Protein AF-A0A9X3DB94-F1 (afdb_monomer_lite)

Foldseek 3Di:
DEKEKEKEQLEDDDPVVVVVVVVLVVVLCVVLVYDYQYEYEPPYPPVVSQVVDPRYDYDPCCCCVPPVVDNPARIKMKIADPVGDIDIDTYDPCSVVSVVVSPPD

Organism: NCBI:txid454586

Secondary structure (DSSP, 8-state):
--EEEEEEES----HHHHHHHHHHHHHHHHHHTEEEEEEE-TT-TTHHHHHT-TTEEE--SHIIIII----SSSEEEEEE-TTS-EEEEESS--HHHHHHHHH--

Sequence (105 aa):
MDILLSNKIISCSIKLTIDNCNRISSRISKENNTNDFFVYSKNVSNKDIIEDKKTFILDSGFFAKNIFTLQENCRAFFILKPNGEYLKNYGSDYYSEVEKFLKEK

Radius of gyration: 13.08 Å; chains: 1; bounding box: 34×25×31 Å

pLDDT: mean 74.09, std 13.88, range [30.23, 89.69]

Structure (mmCIF, N/CA/C/O backbone):
data_AF-A0A9X3DB94-F1
#
_entry.id   AF-A0A9X3DB94-F1
#
loop_
_atom_site.group_PDB
_atom_site.id
_atom_site.type_symbol
_atom_site.label_atom_id
_atom_site.label_alt_id
_atom_site.label_comp_id
_atom_site.label_asym_id
_atom_site.label_entity_id
_atom_site.label_seq_id
_atom_site.pdbx_PDB_ins_code
_atom_site.Cartn_x
_atom_site.Cartn_y
_atom_site.Cartn_z
_atom_site.occupancy
_atom_site.B_iso_or_equiv
_atom_site.auth_seq_id
_atom_site.auth_comp_id
_atom_site.auth_asym_id
_atom_site.auth_atom_id
_atom_site.pdbx_PDB_model_num
ATOM 1 N N . MET A 1 1 ? -4.942 -4.014 17.413 1.00 34.75 1 MET A N 1
ATOM 2 C CA . MET A 1 1 ? -6.025 -3.944 16.415 1.00 34.75 1 MET A CA 1
ATOM 3 C C . MET A 1 1 ? -5.310 -3.929 15.091 1.00 34.75 1 MET A C 1
ATOM 5 O O . MET A 1 1 ? -4.827 -2.881 14.709 1.00 34.75 1 MET A O 1
ATOM 9 N N . ASP A 1 2 ? -5.108 -5.095 14.485 1.00 30.23 2 ASP A N 1
ATOM 10 C CA . ASP A 1 2 ? -4.160 -5.238 13.378 1.00 30.23 2 ASP A CA 1
ATOM 11 C C . ASP A 1 2 ? -4.748 -4.657 12.090 1.00 30.23 2 ASP A C 1
ATOM 13 O O . ASP A 1 2 ? -5.480 -5.319 11.359 1.00 30.23 2 ASP A O 1
ATOM 17 N N . ILE A 1 3 ? -4.471 -3.381 11.840 1.00 39.91 3 ILE A N 1
ATOM 18 C CA . ILE A 1 3 ? -4.770 -2.722 10.568 1.00 39.91 3 ILE A CA 1
ATOM 19 C C . ILE A 1 3 ? -3.574 -2.949 9.642 1.00 39.91 3 ILE A C 1
ATOM 21 O O . ILE A 1 3 ? -2.428 -2.719 10.033 1.00 39.91 3 ILE A O 1
ATOM 25 N N . LEU A 1 4 ? -3.832 -3.397 8.415 1.00 42.09 4 LEU A N 1
ATOM 26 C CA . LEU A 1 4 ? -2.800 -3.548 7.393 1.00 42.09 4 LEU A CA 1
ATOM 27 C C . LEU A 1 4 ? -2.740 -2.264 6.567 1.00 42.09 4 LEU A C 1
ATOM 29 O O . LEU A 1 4 ? -3.710 -1.921 5.889 1.0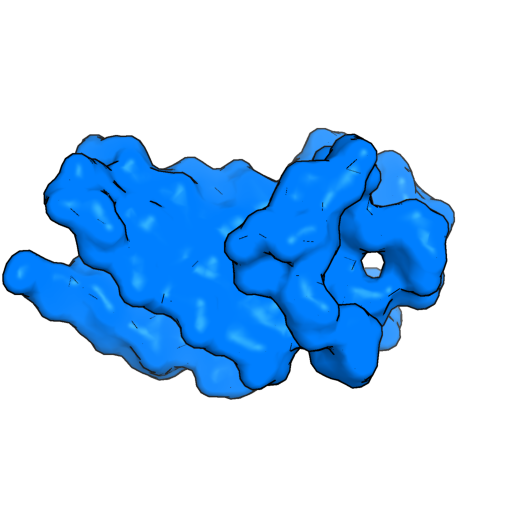0 42.09 4 LEU A O 1
ATOM 33 N N . LEU A 1 5 ? -1.606 -1.573 6.607 1.00 42.72 5 LEU A N 1
ATOM 34 C CA . LEU A 1 5 ? -1.357 -0.375 5.821 1.00 42.72 5 LEU A CA 1
ATOM 35 C C . LEU A 1 5 ? -0.369 -0.717 4.709 1.00 42.72 5 LEU A C 1
ATOM 37 O O . LEU A 1 5 ? 0.842 -0.700 4.904 1.00 42.72 5 LEU A O 1
ATOM 41 N N . SER A 1 6 ? -0.875 -1.064 3.530 1.00 44.44 6 SER A N 1
ATOM 42 C CA . SER A 1 6 ? -0.016 -1.335 2.386 1.00 44.44 6 SER A CA 1
ATOM 43 C C . SER A 1 6 ? 0.238 -0.066 1.583 1.00 44.44 6 SER A C 1
ATOM 45 O O . SER A 1 6 ? -0.670 0.482 0.961 1.00 44.44 6 SER A O 1
ATOM 47 N N . ASN A 1 7 ? 1.488 0.388 1.559 1.00 45.12 7 ASN A N 1
ATOM 48 C CA . ASN A 1 7 ? 1.924 1.456 0.666 1.00 45.12 7 ASN A CA 1
ATOM 49 C C . ASN A 1 7 ? 2.595 0.830 -0.547 1.00 45.12 7 ASN A C 1
ATOM 51 O O . ASN A 1 7 ? 3.651 0.207 -0.418 1.00 45.12 7 ASN A O 1
ATOM 55 N N . LYS A 1 8 ? 2.021 1.036 -1.732 1.00 47.94 8 LYS A N 1
ATOM 56 C CA . LYS A 1 8 ? 2.675 0.662 -2.980 1.00 47.94 8 LYS A CA 1
ATOM 57 C C . LYS A 1 8 ? 3.305 1.888 -3.622 1.00 47.94 8 LYS A C 1
ATOM 59 O O . LYS A 1 8 ? 2.621 2.808 -4.076 1.00 47.94 8 LYS A O 1
ATOM 64 N N . ILE A 1 9 ? 4.633 1.889 -3.685 1.00 50.12 9 ILE A N 1
ATOM 65 C CA . ILE A 1 9 ? 5.375 2.867 -4.481 1.00 50.12 9 ILE A CA 1
ATOM 66 C C . ILE A 1 9 ? 5.457 2.309 -5.898 1.00 50.12 9 ILE A C 1
ATOM 68 O O . ILE A 1 9 ? 6.074 1.273 -6.137 1.00 50.12 9 ILE A O 1
ATOM 72 N N . ILE A 1 10 ? 4.783 2.979 -6.828 1.00 50.59 10 ILE A N 1
ATOM 73 C CA . ILE A 1 10 ? 4.706 2.569 -8.234 1.00 50.59 10 ILE A CA 1
ATOM 74 C C . ILE A 1 10 ? 5.697 3.394 -9.076 1.00 50.59 10 ILE A C 1
ATOM 76 O O . ILE A 1 10 ? 6.203 2.904 -10.076 1.00 50.59 10 ILE A O 1
ATOM 80 N N . SER A 1 11 ? 6.077 4.592 -8.620 1.00 40.81 11 SER A N 1
ATOM 81 C CA . SER A 1 11 ? 7.154 5.436 -9.149 1.00 40.81 11 SER A CA 1
ATOM 82 C C . SER A 1 11 ? 7.154 6.747 -8.355 1.00 40.81 11 SER A C 1
ATOM 84 O O . SER A 1 11 ? 6.235 7.534 -8.510 1.00 40.81 11 SER A O 1
ATOM 86 N N . CYS A 1 12 ? 8.125 7.045 -7.488 1.00 43.59 12 CYS A N 1
ATOM 87 C CA . CYS A 1 12 ? 8.233 8.421 -6.983 1.00 43.59 12 CYS A CA 1
ATOM 88 C C . CYS A 1 12 ? 9.688 8.840 -6.814 1.00 43.59 12 CYS A C 1
ATOM 90 O O . CYS A 1 12 ? 10.479 8.185 -6.138 1.00 43.59 12 CYS A O 1
ATOM 92 N N . SER A 1 13 ? 10.008 9.939 -7.483 1.00 49.00 13 SER A N 1
ATOM 93 C CA . SER A 1 13 ? 11.335 10.499 -7.667 1.00 49.00 13 SER A CA 1
ATOM 94 C C . SER A 1 13 ? 11.993 10.916 -6.344 1.00 49.00 13 SER A C 1
ATOM 96 O O . SER A 1 13 ? 11.380 11.585 -5.510 1.00 49.00 13 SER A O 1
ATOM 98 N N . ILE A 1 14 ? 13.285 10.583 -6.235 1.00 54.47 14 ILE A N 1
ATOM 99 C CA . ILE A 1 14 ? 14.279 11.101 -5.279 1.00 54.47 14 ILE A CA 1
ATOM 100 C C . ILE A 1 14 ? 14.207 10.489 -3.863 1.00 54.47 14 ILE A C 1
ATOM 102 O O . ILE A 1 14 ? 13.178 10.484 -3.193 1.00 54.47 14 ILE A O 1
ATOM 106 N N . LYS A 1 15 ? 15.368 10.019 -3.380 1.00 54.81 15 LYS A N 1
ATOM 107 C CA . LYS A 1 15 ? 15.617 9.382 -2.067 1.00 54.81 15 LYS A CA 1
ATOM 108 C C . LYS A 1 15 ? 14.968 10.115 -0.878 1.00 54.81 15 LYS A C 1
ATOM 110 O O . LYS A 1 15 ? 14.361 9.472 -0.026 1.00 54.81 15 LYS A O 1
ATOM 115 N N . LEU A 1 16 ? 15.033 11.452 -0.872 1.00 52.12 16 LEU A N 1
ATOM 116 C CA . LEU A 1 16 ? 14.425 12.333 0.141 1.00 52.12 16 LEU A CA 1
ATOM 117 C C . LEU A 1 16 ? 12.902 12.163 0.267 1.00 52.12 16 LEU A C 1
ATOM 119 O O . LEU A 1 16 ? 12.356 12.281 1.363 1.00 52.12 16 LEU A O 1
ATOM 123 N N . THR A 1 17 ? 12.214 11.851 -0.832 1.00 67.44 17 THR A N 1
ATOM 124 C CA . THR A 1 17 ? 10.760 11.661 -0.850 1.00 67.44 17 THR A CA 1
ATOM 125 C C . THR A 1 17 ? 10.372 10.328 -0.213 1.00 67.44 17 THR A C 1
ATOM 127 O O . THR A 1 17 ? 9.400 10.270 0.532 1.00 67.44 17 THR A O 1
ATOM 130 N N . ILE A 1 18 ? 11.142 9.258 -0.437 1.00 70.56 18 ILE A N 1
ATOM 131 C CA . ILE A 1 18 ? 10.835 7.918 0.098 1.00 70.56 18 ILE A CA 1
ATOM 132 C C . ILE A 1 18 ? 10.958 7.892 1.627 1.00 70.56 18 ILE A C 1
ATOM 134 O O . ILE A 1 18 ? 10.052 7.412 2.307 1.00 70.56 18 ILE A O 1
ATOM 138 N N . ASP A 1 19 ? 12.034 8.461 2.179 1.00 76.56 19 ASP A N 1
ATOM 139 C CA . ASP A 1 19 ? 12.267 8.469 3.631 1.00 76.56 19 ASP A CA 1
ATOM 140 C C . ASP A 1 19 ? 11.204 9.266 4.391 1.00 76.56 19 ASP A C 1
ATOM 142 O O . ASP A 1 19 ? 10.718 8.830 5.437 1.00 76.56 19 ASP A O 1
ATOM 146 N N . ASN A 1 20 ? 10.772 10.400 3.836 1.00 75.19 20 ASN A N 1
ATOM 147 C CA . ASN A 1 20 ? 9.684 11.174 4.424 1.00 75.19 20 ASN A CA 1
ATOM 148 C C . ASN A 1 20 ? 8.355 10.416 4.409 1.00 75.19 20 ASN A C 1
ATOM 150 O O . ASN A 1 20 ? 7.599 10.488 5.376 1.00 75.19 20 ASN A O 1
ATOM 154 N N . CYS A 1 21 ? 8.068 9.673 3.344 1.00 73.00 21 CYS A N 1
ATOM 155 C CA . CYS A 1 21 ? 6.833 8.903 3.250 1.00 73.00 21 CYS A CA 1
ATOM 156 C C . CYS A 1 21 ? 6.824 7.718 4.208 1.00 73.00 21 CYS A C 1
ATOM 158 O O . CYS A 1 21 ? 5.816 7.507 4.877 1.00 73.00 21 CYS A O 1
ATOM 160 N N . ASN A 1 22 ? 7.956 7.032 4.367 1.00 76.06 22 ASN A N 1
ATOM 161 C CA . ASN A 1 22 ? 8.113 6.011 5.399 1.00 76.06 22 ASN A CA 1
ATOM 162 C C . ASN A 1 22 ? 7.918 6.612 6.794 1.00 76.06 22 ASN A C 1
ATOM 164 O O . ASN A 1 22 ? 7.135 6.090 7.577 1.00 76.06 22 ASN A O 1
ATOM 168 N N . ARG A 1 23 ? 8.547 7.760 7.089 1.00 81.31 23 ARG A N 1
ATOM 169 C CA . ARG A 1 23 ? 8.384 8.457 8.375 1.00 81.31 23 ARG A CA 1
ATOM 170 C C . ARG A 1 23 ? 6.923 8.809 8.667 1.00 81.31 23 ARG A C 1
ATOM 172 O O . ARG A 1 23 ? 6.469 8.628 9.794 1.00 81.31 23 ARG A O 1
ATOM 179 N N . ILE A 1 24 ? 6.200 9.336 7.678 1.00 77.25 24 ILE A N 1
ATOM 180 C CA . ILE A 1 24 ? 4.783 9.703 7.819 1.00 77.25 24 ILE A CA 1
ATOM 181 C C . ILE A 1 24 ? 3.924 8.453 8.020 1.00 77.25 24 ILE A C 1
ATOM 183 O O . ILE A 1 24 ? 3.109 8.427 8.938 1.00 77.25 24 ILE A O 1
ATOM 187 N N . SER A 1 25 ? 4.147 7.414 7.215 1.00 76.06 25 SER A N 1
ATOM 188 C CA . SER A 1 25 ? 3.444 6.136 7.337 1.00 76.06 25 SER A CA 1
ATOM 189 C C . SER A 1 25 ? 3.643 5.514 8.713 1.00 76.06 25 SER A C 1
ATOM 191 O O . SER A 1 25 ? 2.674 5.235 9.406 1.00 76.06 25 SER A O 1
ATOM 193 N N . SER A 1 26 ? 4.892 5.409 9.171 1.00 80.44 26 SER A N 1
ATOM 194 C CA . SER A 1 26 ? 5.207 4.824 10.473 1.00 80.44 26 SER A CA 1
ATOM 195 C C . SER A 1 26 ? 4.666 5.648 11.637 1.00 80.44 26 SER A C 1
ATOM 197 O O . SER A 1 26 ? 4.323 5.080 12.673 1.00 80.44 26 SER A O 1
ATOM 199 N N . ARG A 1 27 ? 4.531 6.974 11.482 1.00 82.56 27 ARG A N 1
ATOM 200 C CA . ARG A 1 27 ? 3.817 7.805 12.461 1.00 82.56 27 ARG A CA 1
ATOM 201 C C . ARG A 1 27 ? 2.339 7.418 12.538 1.00 82.56 27 ARG A C 1
ATOM 203 O O . ARG A 1 27 ? 1.877 7.108 13.631 1.00 82.56 27 ARG A O 1
ATOM 210 N N . ILE A 1 28 ? 1.635 7.385 11.403 1.00 77.12 28 ILE A N 1
ATOM 211 C CA . ILE A 1 28 ? 0.215 6.989 11.344 1.00 77.12 28 ILE A CA 1
ATOM 212 C C . ILE A 1 28 ? 0.031 5.592 11.932 1.00 77.12 28 ILE A C 1
ATOM 214 O O . ILE A 1 28 ? -0.850 5.378 12.764 1.00 77.12 28 ILE A O 1
ATOM 218 N N . SER A 1 29 ? 0.896 4.664 11.533 1.00 78.88 29 SER A N 1
ATOM 219 C CA . SER A 1 29 ? 0.863 3.282 11.980 1.00 78.88 29 SER A CA 1
ATOM 220 C C . SER A 1 29 ? 1.039 3.158 13.484 1.00 78.88 29 SER A C 1
ATOM 222 O O . SER A 1 29 ? 0.260 2.478 14.147 1.00 78.88 29 SER A O 1
ATOM 224 N N . LYS A 1 30 ? 1.981 3.903 14.065 1.00 82.94 30 LYS A N 1
ATOM 225 C CA . LYS A 1 30 ? 2.162 3.942 15.517 1.00 82.94 30 LYS A CA 1
ATOM 226 C C . LYS A 1 30 ? 0.957 4.547 16.244 1.00 82.94 30 LYS A C 1
ATOM 228 O O . LYS A 1 30 ? 0.555 4.027 17.280 1.00 82.94 30 LYS A O 1
ATOM 233 N N . GLU A 1 31 ? 0.392 5.632 15.721 1.00 83.44 31 GLU A N 1
ATOM 234 C CA . GLU A 1 31 ? -0.745 6.337 16.333 1.00 83.44 31 GLU A CA 1
ATOM 235 C C . GLU A 1 31 ? -2.047 5.527 16.275 1.00 83.44 31 GLU A C 1
ATOM 237 O O . GLU A 1 31 ? -2.879 5.644 17.171 1.00 83.44 31 GLU A O 1
ATOM 242 N N . ASN A 1 32 ? -2.205 4.676 15.259 1.00 74.56 32 ASN A N 1
ATOM 243 C CA . ASN A 1 32 ? -3.433 3.917 15.011 1.00 74.56 32 ASN A CA 1
ATOM 244 C C . ASN A 1 32 ? -3.264 2.401 15.229 1.00 74.56 32 ASN A C 1
ATOM 246 O O . ASN A 1 32 ? -4.174 1.633 14.925 1.00 7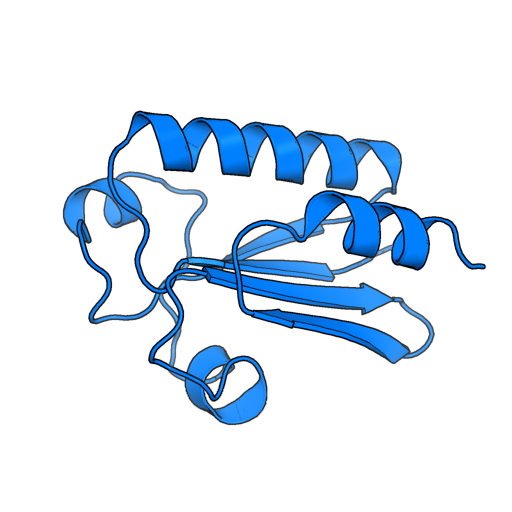4.56 32 ASN A O 1
ATOM 250 N N . ASN A 1 33 ? -2.126 1.967 15.788 1.00 79.00 33 ASN A N 1
ATOM 251 C CA . ASN A 1 33 ? -1.782 0.561 16.028 1.00 79.00 33 ASN A CA 1
ATOM 252 C C . ASN A 1 33 ? -1.862 -0.309 14.754 1.00 79.00 33 ASN A C 1
ATOM 254 O O . ASN A 1 33 ? -2.430 -1.398 14.771 1.00 79.00 33 ASN A O 1
ATOM 258 N N . THR A 1 34 ? -1.327 0.198 13.640 1.00 73.12 34 THR A N 1
ATOM 259 C CA . THR A 1 34 ? -1.349 -0.447 12.318 1.00 73.12 34 THR A CA 1
ATOM 260 C C . THR A 1 34 ? 0.035 -0.946 11.913 1.00 73.12 34 THR A C 1
ATOM 262 O O . THR A 1 34 ? 1.050 -0.440 12.387 1.00 73.12 34 THR A O 1
ATOM 265 N N . ASN A 1 35 ? 0.085 -1.929 11.015 1.00 79.81 35 ASN A N 1
ATOM 266 C CA . ASN A 1 35 ? 1.322 -2.474 10.460 1.00 79.81 35 ASN A CA 1
ATOM 267 C 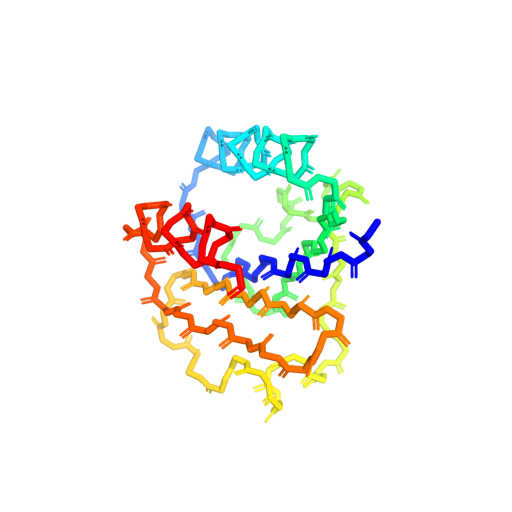C . ASN A 1 35 ? 1.570 -1.920 9.055 1.00 79.81 35 ASN A C 1
ATOM 269 O O . ASN A 1 35 ? 0.710 -2.040 8.181 1.00 79.81 35 ASN A O 1
ATOM 273 N N . ASP A 1 36 ? 2.762 -1.369 8.823 1.00 77.00 36 ASP A N 1
ATOM 274 C CA . ASP A 1 36 ? 3.185 -0.914 7.499 1.00 77.00 36 ASP A CA 1
ATOM 275 C C . ASP A 1 36 ? 3.612 -2.100 6.612 1.00 77.00 36 ASP A C 1
ATOM 277 O O . ASP A 1 36 ? 4.426 -2.936 7.009 1.00 77.00 36 ASP A O 1
ATOM 281 N N . PHE A 1 37 ? 3.123 -2.136 5.374 1.00 81.12 37 PHE A N 1
ATOM 282 C CA . PHE A 1 37 ? 3.481 -3.119 4.354 1.00 81.12 37 PHE A CA 1
ATOM 283 C C . PHE A 1 37 ? 3.894 -2.412 3.058 1.00 81.12 37 PHE A C 1
ATOM 285 O O . PHE A 1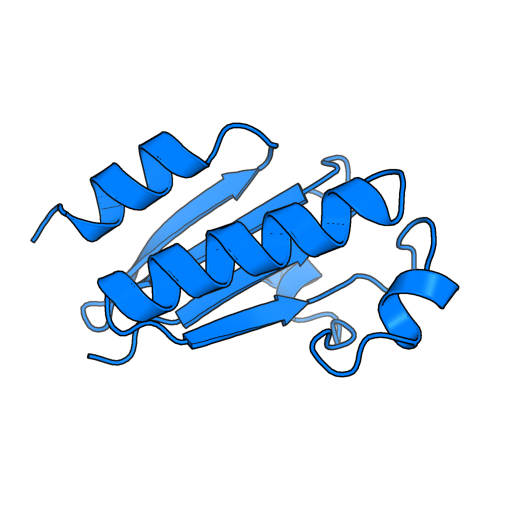 37 ? 3.070 -2.090 2.196 1.00 81.12 37 PHE A O 1
ATOM 292 N N . PHE A 1 38 ? 5.187 -2.123 2.921 1.00 82.81 38 PHE A N 1
ATOM 293 C CA . PHE A 1 38 ? 5.707 -1.402 1.762 1.00 82.81 38 PHE A CA 1
ATOM 294 C C . PHE A 1 38 ? 5.986 -2.359 0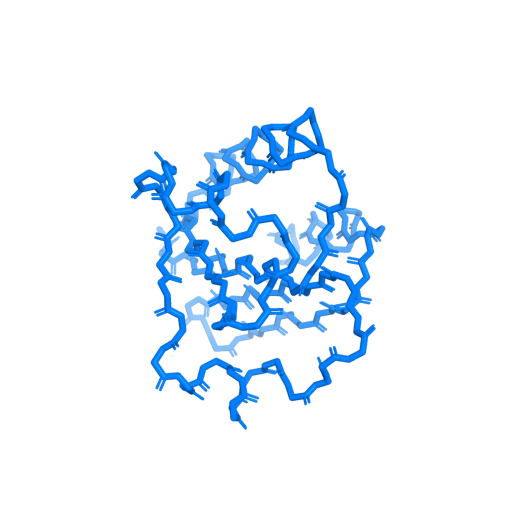.604 1.00 82.81 38 PHE A C 1
ATOM 296 O O . PHE A 1 38 ? 6.819 -3.255 0.715 1.00 82.81 38 PHE A O 1
ATOM 303 N N . VAL A 1 39 ? 5.310 -2.153 -0.524 1.00 84.31 39 VAL A N 1
ATOM 304 C CA . VAL A 1 39 ? 5.415 -3.008 -1.714 1.00 84.31 39 VAL A CA 1
ATOM 305 C C . VAL A 1 39 ? 5.893 -2.184 -2.908 1.00 84.31 39 VAL A C 1
ATOM 307 O O . VAL A 1 39 ? 5.517 -1.021 -3.058 1.00 84.31 39 VAL A O 1
ATOM 310 N N . TYR A 1 40 ? 6.704 -2.772 -3.786 1.00 82.38 40 TYR A N 1
ATOM 311 C CA . TYR A 1 40 ? 7.131 -2.130 -5.034 1.00 82.38 40 TYR A CA 1
ATOM 312 C C . TYR A 1 40 ? 6.979 -3.058 -6.239 1.00 82.38 40 TYR A C 1
ATOM 314 O O . TYR A 1 40 ? 7.010 -4.282 -6.113 1.00 82.38 40 TYR A O 1
ATOM 322 N N . SER A 1 41 ? 6.778 -2.476 -7.422 1.00 81.81 41 SER A N 1
ATOM 323 C CA . SER A 1 41 ? 6.678 -3.232 -8.673 1.00 81.81 41 SER A CA 1
ATOM 324 C C . SER A 1 41 ? 8.063 -3.534 -9.252 1.00 81.81 41 SER A C 1
ATOM 326 O O . SER A 1 41 ? 9.012 -2.774 -9.073 1.00 81.81 41 SER A O 1
ATOM 328 N N . LYS A 1 42 ? 8.175 -4.618 -10.027 1.00 82.19 42 LYS A N 1
ATOM 329 C CA . LYS A 1 42 ? 9.425 -4.983 -10.718 1.00 82.19 42 LYS A CA 1
ATOM 330 C C . LYS A 1 42 ? 9.967 -3.864 -11.622 1.00 82.19 42 LYS A C 1
ATOM 332 O O . LYS A 1 42 ? 11.177 -3.749 -11.777 1.00 82.19 42 LYS A O 1
ATOM 337 N N . ASN A 1 43 ? 9.073 -3.057 -12.193 1.00 77.25 43 ASN A N 1
ATOM 338 C CA . ASN A 1 43 ? 9.394 -2.000 -13.155 1.00 77.25 43 ASN A CA 1
ATOM 339 C C . ASN A 1 43 ? 9.438 -0.603 -12.506 1.00 77.25 43 ASN A C 1
ATOM 341 O O . ASN A 1 43 ? 9.286 0.396 -13.205 1.00 77.25 43 ASN A O 1
ATOM 345 N N . VAL A 1 44 ? 9.582 -0.520 -11.179 1.00 76.25 44 VAL A N 1
ATOM 346 C CA . VAL A 1 44 ? 9.619 0.761 -10.467 1.00 76.25 44 VAL A CA 1
ATOM 347 C C . VAL A 1 44 ? 10.854 1.581 -10.857 1.00 76.25 44 VAL A C 1
ATOM 349 O O . VAL A 1 44 ? 11.969 1.066 -10.965 1.00 76.25 44 VAL A O 1
ATOM 352 N N . SER A 1 45 ? 10.667 2.887 -11.023 1.00 71.75 45 SER A N 1
ATOM 353 C CA . SER A 1 45 ? 11.768 3.843 -11.162 1.00 71.75 45 SER A CA 1
ATOM 354 C C . SER A 1 45 ? 12.641 3.855 -9.901 1.00 71.75 45 SER A C 1
ATOM 356 O O . SER A 1 45 ? 12.117 3.816 -8.789 1.00 71.75 45 SER A O 1
ATOM 358 N N . ASN A 1 46 ? 13.963 3.994 -10.051 1.00 74.31 46 ASN A N 1
ATOM 359 C CA . ASN A 1 46 ? 14.931 3.972 -8.939 1.00 74.31 46 ASN A CA 1
ATOM 360 C C . ASN A 1 46 ? 14.931 2.657 -8.137 1.00 74.31 46 ASN A C 1
ATOM 362 O O . ASN A 1 46 ? 15.088 2.677 -6.914 1.00 74.31 46 ASN A O 1
ATOM 366 N N . LYS A 1 47 ? 14.749 1.526 -8.829 1.00 78.50 47 LYS A N 1
ATOM 367 C CA . LYS A 1 47 ? 14.733 0.174 -8.254 1.00 78.50 47 LYS A CA 1
ATOM 368 C C . LYS A 1 47 ? 15.879 -0.070 -7.268 1.00 78.50 47 LYS A C 1
ATOM 370 O O . LYS A 1 47 ? 15.603 -0.485 -6.151 1.00 78.50 47 LYS A O 1
ATOM 375 N N . ASP A 1 48 ? 17.105 0.309 -7.625 1.00 82.56 48 ASP A N 1
ATOM 376 C CA . ASP A 1 48 ? 18.296 0.124 -6.783 1.00 82.56 48 ASP A CA 1
ATOM 377 C C . ASP A 1 48 ? 18.155 0.792 -5.400 1.00 82.56 48 ASP A C 1
ATOM 379 O O . ASP A 1 48 ? 18.492 0.209 -4.375 1.00 82.56 48 ASP A O 1
ATOM 383 N N . ILE A 1 49 ? 17.562 1.993 -5.336 1.00 78.50 49 ILE A N 1
ATOM 384 C CA . ILE A 1 49 ? 17.345 2.724 -4.072 1.00 78.50 49 ILE A CA 1
ATOM 385 C C . ILE A 1 49 ? 16.299 2.024 -3.194 1.00 78.50 49 ILE A C 1
ATOM 387 O O . ILE A 1 49 ? 16.357 2.107 -1.965 1.00 78.50 49 ILE A O 1
ATOM 391 N N . ILE A 1 50 ? 15.300 1.398 -3.819 1.00 76.88 50 ILE A N 1
ATOM 392 C CA . ILE A 1 50 ? 14.207 0.711 -3.125 1.00 76.88 50 ILE A CA 1
ATOM 393 C C . ILE A 1 50 ? 14.668 -0.672 -2.655 1.00 76.88 50 ILE A C 1
ATOM 395 O O . ILE A 1 50 ? 14.370 -1.042 -1.522 1.00 76.88 50 ILE A O 1
ATOM 399 N N . GLU A 1 51 ? 15.425 -1.400 -3.479 1.00 81.38 51 GLU A N 1
ATOM 400 C CA . GLU A 1 51 ? 15.993 -2.713 -3.143 1.00 81.38 51 GLU A CA 1
ATOM 401 C C . GLU A 1 51 ? 16.982 -2.636 -1.974 1.00 81.38 51 GLU A C 1
ATOM 403 O O . GLU A 1 51 ? 16.967 -3.510 -1.107 1.00 81.38 51 GLU A O 1
ATOM 408 N N . ASP A 1 52 ? 17.750 -1.548 -1.869 1.00 82.69 52 ASP A N 1
ATOM 409 C CA . ASP A 1 52 ? 18.635 -1.298 -0.724 1.00 82.69 52 ASP A CA 1
ATOM 410 C C . ASP A 1 52 ? 17.872 -1.112 0.606 1.00 82.69 52 ASP A C 1
ATOM 412 O O . ASP A 1 52 ? 18.441 -1.239 1.698 1.00 82.69 52 ASP A O 1
ATOM 416 N N . LYS A 1 53 ? 16.566 -0.815 0.558 1.00 76.94 53 LYS A N 1
ATOM 417 C CA . LYS A 1 53 ? 15.735 -0.628 1.753 1.00 76.94 53 LYS A CA 1
ATOM 418 C C . LYS A 1 53 ? 15.047 -1.936 2.141 1.00 76.94 53 LYS A C 1
ATOM 420 O O . LYS A 1 53 ? 14.012 -2.298 1.593 1.00 76.94 53 LYS A O 1
ATOM 425 N N . LYS A 1 54 ? 15.531 -2.560 3.221 1.00 77.50 54 LYS A N 1
ATOM 426 C CA . LYS A 1 54 ? 14.980 -3.806 3.809 1.00 77.50 54 LYS A CA 1
ATOM 427 C C . LYS A 1 54 ? 13.482 -3.779 4.156 1.00 77.50 54 LYS A C 1
ATOM 429 O O . LYS A 1 54 ? 12.909 -4.826 4.424 1.00 77.50 54 LYS A O 1
ATOM 434 N N . THR A 1 55 ? 12.861 -2.603 4.215 1.00 77.06 55 THR A N 1
ATOM 435 C CA . THR A 1 55 ? 11.436 -2.438 4.531 1.00 77.06 55 THR A CA 1
ATOM 436 C C . THR A 1 55 ? 10.516 -2.693 3.339 1.00 77.06 55 THR A C 1
ATOM 438 O O . THR A 1 55 ? 9.318 -2.852 3.544 1.00 77.06 55 THR A O 1
ATOM 441 N N . PHE A 1 56 ? 11.044 -2.685 2.111 1.00 82.12 56 PHE A N 1
ATOM 442 C CA . PHE A 1 56 ? 10.265 -2.851 0.888 1.00 82.12 56 PHE A CA 1
ATOM 443 C C . PHE A 1 56 ? 10.268 -4.298 0.404 1.00 82.12 56 PHE A C 1
ATOM 445 O O . PHE A 1 56 ? 11.297 -4.969 0.381 1.00 82.12 56 PHE A O 1
ATOM 452 N N . ILE A 1 57 ? 9.102 -4.757 -0.041 1.00 86.62 57 ILE A N 1
ATOM 453 C CA . ILE A 1 57 ? 8.877 -6.114 -0.529 1.00 86.62 57 ILE A CA 1
ATOM 454 C C . ILE A 1 57 ? 8.543 -6.046 -2.018 1.00 86.62 57 ILE A C 1
ATOM 456 O O . ILE A 1 57 ? 7.683 -5.270 -2.441 1.00 86.62 57 ILE A O 1
ATOM 460 N N . LEU A 1 58 ? 9.223 -6.861 -2.826 1.00 87.06 58 LEU A N 1
ATOM 461 C CA . LEU A 1 58 ? 8.901 -6.982 -4.245 1.00 87.06 58 LEU A CA 1
ATOM 462 C C . LEU A 1 58 ? 7.508 -7.599 -4.392 1.00 87.06 58 LEU A C 1
ATOM 464 O O . LEU A 1 58 ? 7.235 -8.671 -3.852 1.00 87.06 58 LEU A O 1
ATOM 468 N N . ASP A 1 59 ? 6.634 -6.938 -5.147 1.00 86.00 59 ASP A N 1
ATOM 469 C CA . ASP A 1 59 ? 5.318 -7.471 -5.488 1.00 86.00 59 ASP A CA 1
ATOM 470 C C . ASP A 1 59 ? 5.475 -8.771 -6.290 1.00 86.00 59 ASP A C 1
ATOM 472 O O . ASP A 1 59 ? 6.014 -8.763 -7.399 1.00 86.00 59 ASP A O 1
ATOM 476 N N . SER A 1 60 ? 4.947 -9.880 -5.765 1.00 88.25 60 SER A N 1
ATOM 477 C CA . SER A 1 60 ? 4.868 -11.159 -6.489 1.00 88.25 60 SER A CA 1
ATOM 478 C C . SER A 1 60 ? 3.911 -11.109 -7.688 1.00 88.25 60 SER A C 1
ATOM 480 O O . SER A 1 60 ? 3.852 -12.047 -8.480 1.00 88.25 60 SER A O 1
ATOM 482 N N . GLY A 1 61 ? 3.143 -10.022 -7.811 1.00 85.94 61 GLY A N 1
ATOM 483 C CA . GLY A 1 61 ? 2.089 -9.808 -8.797 1.00 85.94 61 GLY A CA 1
ATOM 484 C C . GLY A 1 61 ? 0.700 -9.770 -8.162 1.00 85.94 61 GLY A C 1
ATOM 485 O O . GLY A 1 61 ? -0.250 -9.317 -8.802 1.00 85.94 61 GLY A O 1
ATOM 486 N N . PHE A 1 62 ? 0.562 -10.192 -6.899 1.00 87.69 62 PHE A N 1
ATOM 487 C CA . PHE A 1 62 ? -0.717 -10.173 -6.189 1.00 87.69 62 PHE A CA 1
ATOM 488 C C . PHE A 1 62 ? -1.272 -8.754 -6.050 1.00 87.69 62 PHE A C 1
ATOM 490 O O . PHE A 1 62 ? -2.443 -8.522 -6.361 1.00 87.69 62 PHE A O 1
ATOM 497 N N . PHE A 1 63 ? -0.446 -7.798 -5.618 1.00 85.56 63 PHE A N 1
ATOM 498 C CA . PHE A 1 63 ? -0.910 -6.434 -5.387 1.00 85.56 63 PHE A CA 1
ATOM 499 C C . PHE A 1 63 ? -1.219 -5.734 -6.707 1.00 85.56 63 PHE A C 1
ATOM 501 O O . PHE A 1 63 ? -2.228 -5.044 -6.797 1.00 85.56 63 PHE A O 1
ATOM 508 N N . ALA A 1 64 ? -0.406 -5.938 -7.746 1.00 83.38 64 ALA A N 1
ATOM 509 C CA . ALA A 1 64 ? -0.665 -5.421 -9.091 1.00 83.38 64 ALA A CA 1
ATOM 510 C C . ALA A 1 64 ? -1.966 -5.964 -9.700 1.00 83.38 64 ALA A C 1
ATOM 512 O O . ALA A 1 64 ? -2.695 -5.217 -10.347 1.00 83.38 64 ALA A O 1
ATOM 513 N N . LYS A 1 65 ? -2.266 -7.249 -9.486 1.00 87.62 65 LYS A N 1
ATOM 514 C CA . LYS A 1 65 ? -3.439 -7.900 -10.078 1.00 87.62 65 LYS A CA 1
ATOM 515 C C . LYS A 1 65 ? -4.736 -7.610 -9.322 1.00 87.62 65 LYS A C 1
ATOM 517 O O . LYS A 1 65 ? -5.772 -7.463 -9.959 1.00 87.62 65 LYS A O 1
ATOM 522 N N . ASN A 1 66 ? -4.691 -7.556 -7.990 1.00 87.19 66 ASN A N 1
ATOM 523 C CA . ASN A 1 66 ? -5.908 -7.581 -7.169 1.00 87.19 66 ASN A CA 1
ATOM 524 C C . ASN A 1 66 ? -6.188 -6.267 -6.430 1.00 87.19 66 ASN A C 1
ATOM 526 O O . ASN A 1 66 ? -7.346 -5.943 -6.185 1.00 87.19 66 ASN A O 1
ATOM 530 N N . ILE A 1 67 ? -5.152 -5.505 -6.065 1.00 86.38 67 ILE A N 1
ATOM 531 C CA . ILE A 1 67 ? -5.303 -4.324 -5.201 1.00 86.38 67 ILE A CA 1
ATOM 532 C C . ILE A 1 67 ? -5.108 -3.046 -6.023 1.00 86.38 67 ILE A C 1
ATOM 534 O O . ILE A 1 67 ? -6.055 -2.284 -6.240 1.00 86.38 67 ILE A O 1
ATOM 538 N N . PHE A 1 68 ? -3.895 -2.851 -6.537 1.00 84.62 68 PHE A N 1
ATOM 539 C CA . PHE A 1 68 ? -3.432 -1.678 -7.274 1.00 84.62 68 PHE A CA 1
ATOM 540 C C . PHE A 1 68 ? -3.349 -1.976 -8.772 1.00 84.62 68 PHE A C 1
ATOM 542 O O . PHE A 1 68 ? -2.268 -2.199 -9.327 1.00 84.62 68 PHE A O 1
ATOM 549 N N . THR A 1 69 ? -4.516 -2.019 -9.403 1.00 84.12 69 THR A N 1
ATOM 550 C CA . THR A 1 69 ? -4.683 -2.374 -10.814 1.00 84.12 69 THR A CA 1
ATOM 551 C C . THR A 1 69 ? -4.276 -1.250 -11.767 1.00 84.12 69 THR A C 1
ATOM 553 O O . THR A 1 69 ? -3.854 -1.538 -12.885 1.00 84.12 69 THR A O 1
ATOM 556 N N . LEU A 1 70 ? -4.330 0.015 -11.330 1.00 79.25 70 LEU A N 1
ATOM 557 C CA . LEU A 1 70 ? -3.840 1.151 -12.117 1.00 79.25 70 LEU A CA 1
ATOM 558 C C . LEU A 1 70 ? -2.317 1.266 -11.985 1.00 79.25 70 LEU A C 1
ATOM 560 O O . LEU A 1 70 ? -1.805 1.480 -10.886 1.00 79.25 70 LEU A O 1
ATOM 564 N N . GLN A 1 71 ? -1.605 1.141 -13.108 1.00 70.00 71 GLN A N 1
ATOM 565 C CA . GLN A 1 71 ? -0.134 1.168 -13.154 1.00 70.00 71 GLN A CA 1
ATOM 566 C C . GLN A 1 71 ? 0.451 2.547 -13.498 1.00 70.00 71 GLN A C 1
ATOM 568 O O . GLN A 1 71 ? 1.658 2.734 -13.413 1.00 70.00 71 GLN A O 1
ATOM 573 N N . GLU A 1 72 ? -0.387 3.508 -13.887 1.00 65.62 72 GLU A N 1
ATOM 574 C CA . GLU A 1 72 ? 0.043 4.831 -14.371 1.00 65.62 72 GLU A CA 1
ATOM 575 C C . GLU A 1 72 ? 0.348 5.817 -13.235 1.00 65.62 72 GLU A C 1
ATOM 577 O O . GLU A 1 72 ? 0.987 6.846 -13.441 1.00 65.62 72 GLU A O 1
ATOM 582 N N . ASN A 1 73 ? -0.097 5.507 -12.016 1.00 63.97 73 ASN A N 1
ATOM 583 C CA . ASN A 1 73 ? 0.061 6.391 -10.871 1.00 63.97 73 ASN A CA 1
ATOM 584 C C . ASN A 1 73 ? 1.415 6.196 -10.198 1.00 63.97 73 ASN A C 1
ATOM 586 O O . ASN A 1 73 ? 1.846 5.077 -9.967 1.00 63.97 73 ASN A O 1
ATOM 590 N N . CYS A 1 74 ? 2.039 7.292 -9.777 1.00 65.12 74 CYS A N 1
ATOM 591 C CA . CYS A 1 74 ? 3.301 7.300 -9.034 1.00 65.12 74 CYS A CA 1
ATOM 592 C C . CYS A 1 74 ? 3.224 6.569 -7.674 1.00 65.12 74 CYS A C 1
ATOM 594 O O . CYS A 1 74 ? 4.205 6.023 -7.153 1.00 65.12 74 CYS A O 1
ATOM 596 N N . ARG A 1 75 ? 2.040 6.542 -7.063 1.00 73.31 75 ARG A N 1
ATOM 597 C CA . ARG A 1 75 ? 1.832 5.964 -5.738 1.00 73.31 75 ARG A CA 1
ATOM 598 C C . ARG A 1 75 ? 0.398 5.508 -5.555 1.00 73.31 75 ARG A C 1
ATOM 600 O O . ARG A 1 75 ? -0.524 6.113 -6.098 1.00 73.31 75 ARG A O 1
ATOM 607 N N . ALA A 1 76 ? 0.233 4.471 -4.751 1.00 78.31 76 ALA A N 1
ATOM 608 C CA . ALA A 1 76 ? -1.054 4.066 -4.229 1.00 78.31 76 ALA A CA 1
ATOM 609 C C . ALA A 1 76 ? -0.900 3.553 -2.797 1.00 78.31 76 ALA A C 1
ATOM 611 O O . ALA A 1 76 ? 0.178 3.115 -2.387 1.00 78.31 76 ALA A O 1
ATOM 612 N N . PHE A 1 77 ? -1.985 3.585 -2.042 1.00 80.31 77 PHE A N 1
ATOM 613 C CA . PHE A 1 77 ? -2.034 3.026 -0.699 1.00 80.31 77 PHE A CA 1
ATOM 614 C C . PHE A 1 77 ? -3.356 2.291 -0.501 1.00 80.31 77 PHE A C 1
ATOM 616 O O . PHE A 1 77 ? -4.373 2.584 -1.139 1.00 80.31 77 PHE A O 1
ATOM 623 N N . PHE A 1 78 ? -3.301 1.286 0.355 1.00 84.88 78 PHE A N 1
ATOM 624 C CA . PHE A 1 78 ? -4.411 0.426 0.702 1.00 84.88 78 PHE A CA 1
ATOM 625 C C . PHE A 1 78 ? -4.412 0.232 2.212 1.00 84.88 78 PHE A C 1
ATOM 627 O O . PHE A 1 78 ? -3.392 -0.140 2.788 1.00 84.88 78 PHE A O 1
ATOM 634 N N . ILE A 1 79 ? -5.552 0.482 2.841 1.00 84.19 79 ILE A N 1
ATOM 635 C CA . ILE A 1 79 ? -5.761 0.272 4.272 1.00 84.19 79 ILE A CA 1
ATOM 636 C C . ILE A 1 79 ? -6.888 -0.727 4.423 1.00 84.19 79 ILE A C 1
ATOM 638 O O . ILE A 1 79 ? -7.937 -0.534 3.818 1.00 84.19 79 ILE A O 1
ATOM 642 N N . LEU A 1 80 ? -6.683 -1.754 5.242 1.00 86.50 80 LEU A N 1
ATOM 643 C CA . LEU A 1 80 ? -7.703 -2.735 5.601 1.00 86.50 80 LEU A CA 1
ATOM 644 C C . LEU A 1 80 ? -7.898 -2.742 7.118 1.00 86.50 80 LEU A C 1
ATOM 646 O O . LEU A 1 80 ? -6.950 -3.004 7.865 1.00 86.50 80 LEU A O 1
ATOM 650 N N . LYS A 1 81 ? -9.125 -2.468 7.563 1.00 85.94 81 LYS A N 1
ATOM 651 C CA . LYS A 1 81 ? -9.544 -2.597 8.961 1.00 85.94 81 LYS A CA 1
ATOM 652 C C . LYS A 1 81 ? -9.945 -4.052 9.276 1.00 85.94 81 LYS A C 1
ATOM 654 O O . LYS A 1 81 ? -10.358 -4.785 8.376 1.00 85.94 81 LYS A O 1
ATOM 659 N N . PRO A 1 82 ? -9.915 -4.475 10.556 1.00 82.31 82 PRO A N 1
ATOM 660 C CA . PRO A 1 82 ? -10.321 -5.830 10.952 1.00 82.31 82 PRO A CA 1
ATOM 661 C C . PRO A 1 82 ? -11.782 -6.186 10.643 1.00 82.31 82 PRO A C 1
ATOM 663 O O . PRO A 1 82 ? -12.109 -7.360 10.507 1.00 82.31 82 PRO A O 1
ATOM 666 N N . ASN A 1 83 ? -12.659 -5.186 10.532 1.00 84.62 83 ASN A N 1
ATOM 667 C CA . ASN A 1 83 ? -14.071 -5.361 10.173 1.00 84.62 83 ASN A CA 1
ATOM 668 C C . ASN A 1 83 ? -14.293 -5.579 8.660 1.00 84.62 83 ASN A C 1
ATOM 670 O O . ASN A 1 83 ? -15.432 -5.749 8.234 1.00 84.62 83 ASN A O 1
ATOM 674 N N . GLY A 1 84 ? -13.228 -5.575 7.851 1.00 85.94 84 GLY A N 1
ATOM 675 C CA . GLY A 1 84 ? -13.290 -5.749 6.400 1.00 85.94 84 GLY A CA 1
ATOM 676 C C . GLY A 1 84 ? -13.472 -4.451 5.610 1.00 85.94 84 GLY A C 1
ATOM 677 O O . GLY A 1 84 ? -13.397 -4.483 4.382 1.00 85.94 84 GLY A O 1
ATOM 678 N N . GLU A 1 85 ? -13.660 -3.308 6.275 1.00 89.69 85 GLU A N 1
ATOM 679 C CA . GLU A 1 85 ? -13.651 -2.012 5.601 1.00 89.69 85 GLU A CA 1
ATOM 680 C C . GLU A 1 85 ? -12.257 -1.705 5.065 1.00 89.69 85 GLU A C 1
ATOM 682 O O . GLU A 1 85 ? -11.243 -1.936 5.733 1.00 89.69 85 GLU A O 1
ATOM 687 N N . TYR A 1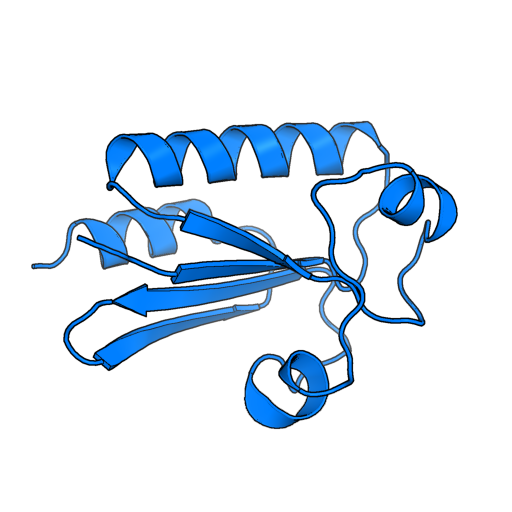 86 ? -12.201 -1.131 3.867 1.00 89.44 86 TYR A N 1
ATOM 688 C CA . TYR A 1 86 ? -10.939 -0.762 3.256 1.00 89.44 86 TYR A CA 1
ATOM 689 C C . TYR A 1 86 ? -10.994 0.599 2.575 1.00 89.44 86 TYR A C 1
ATOM 691 O O . TYR A 1 86 ? -12.023 1.016 2.044 1.00 89.44 86 TYR A O 1
ATOM 699 N N . LEU A 1 87 ? -9.838 1.254 2.537 1.00 86.69 87 LEU A N 1
ATOM 700 C CA . LEU A 1 87 ? -9.593 2.453 1.749 1.00 86.69 87 LEU A CA 1
ATOM 701 C C . LEU A 1 87 ? -8.521 2.135 0.714 1.00 86.69 87 LEU A C 1
ATOM 703 O O . LEU A 1 87 ? -7.454 1.625 1.049 1.00 86.69 87 LEU A O 1
ATOM 707 N N . LYS A 1 88 ? -8.800 2.450 -0.550 1.00 86.69 88 LYS A N 1
ATOM 708 C CA . LYS A 1 88 ? -7.828 2.389 -1.640 1.00 86.69 88 LYS A CA 1
ATOM 709 C C . LYS A 1 88 ? -7.827 3.720 -2.358 1.00 86.69 88 LYS A C 1
ATOM 711 O O . LYS A 1 88 ? -8.867 4.117 -2.876 1.00 86.69 88 LYS A O 1
ATOM 716 N N . ASN A 1 89 ? -6.669 4.354 -2.464 1.00 81.50 89 ASN A N 1
ATOM 717 C CA . ASN A 1 89 ? -6.546 5.566 -3.261 1.00 81.50 89 ASN A CA 1
ATOM 718 C C . ASN A 1 89 ? -5.184 5.618 -3.975 1.00 81.50 89 ASN A C 1
ATOM 720 O O . ASN A 1 89 ? -4.193 4.995 -3.574 1.00 81.50 89 ASN A O 1
ATOM 724 N N . TYR A 1 90 ? -5.217 6.258 -5.140 1.00 78.69 90 TYR A N 1
ATOM 725 C CA . TYR A 1 90 ? -4.099 6.457 -6.039 1.00 78.69 90 TYR A CA 1
ATOM 726 C C . TYR A 1 90 ? -3.726 7.938 -6.053 1.00 78.69 90 TYR A C 1
ATOM 728 O O . TYR A 1 90 ? -4.568 8.786 -6.330 1.00 78.69 90 TYR A O 1
ATOM 736 N N . GLY A 1 91 ? -2.450 8.239 -5.825 1.00 70.81 91 GLY A N 1
ATOM 737 C CA . GLY A 1 91 ? -1.950 9.608 -5.784 1.00 70.81 91 GLY A CA 1
ATOM 738 C C . GLY A 1 91 ? -1.184 9.938 -4.505 1.00 70.81 91 GLY A C 1
ATOM 739 O O . GLY A 1 91 ? -0.884 9.078 -3.675 1.00 70.81 91 GLY A O 1
ATOM 740 N N . SER A 1 92 ? -0.801 11.208 -4.399 1.00 64.38 92 SER A N 1
ATOM 741 C CA . SER A 1 92 ? 0.163 11.700 -3.406 1.00 64.38 92 SER A CA 1
ATOM 742 C C . SER A 1 92 ? -0.486 12.403 -2.213 1.00 64.38 92 SER A C 1
ATOM 744 O O . SER A 1 92 ? 0.115 12.426 -1.142 1.00 64.38 92 SER A O 1
ATOM 746 N N . ASP A 1 93 ? -1.688 12.961 -2.381 1.00 65.38 93 ASP A N 1
ATOM 747 C CA . ASP A 1 93 ? -2.386 13.754 -1.358 1.00 65.38 93 ASP A CA 1
ATOM 748 C C . ASP A 1 93 ? -3.378 12.904 -0.557 1.00 65.38 93 ASP A C 1
ATOM 750 O O . ASP A 1 93 ? -4.582 13.129 -0.530 1.00 65.38 93 ASP A O 1
ATOM 754 N N . TYR A 1 94 ? -2.858 11.837 0.039 1.00 68.69 94 TYR A N 1
ATOM 755 C CA . TYR A 1 94 ? -3.692 10.822 0.669 1.00 68.69 94 TYR A CA 1
ATOM 756 C C . TYR A 1 94 ? -3.790 10.923 2.183 1.00 68.69 94 TYR A C 1
ATOM 758 O O . TYR A 1 94 ? -4.610 10.255 2.809 1.00 68.69 94 TYR A O 1
ATOM 766 N N . TYR A 1 95 ? -2.929 11.729 2.791 1.00 72.56 95 TYR A N 1
ATOM 767 C CA . TYR A 1 95 ? -2.759 11.739 4.236 1.00 72.56 95 TYR A CA 1
ATOM 768 C C . TYR A 1 95 ? -4.049 12.127 4.971 1.00 72.56 95 TYR A C 1
ATOM 770 O O . TYR A 1 95 ? -4.452 11.454 5.919 1.00 72.56 95 TYR A O 1
ATOM 778 N N . SER A 1 96 ? -4.724 13.173 4.493 1.00 76.00 96 SER A N 1
ATOM 779 C CA . SER A 1 96 ? -5.981 13.661 5.067 1.00 76.00 96 SER A CA 1
ATOM 780 C C . SER A 1 96 ? -7.102 12.622 4.970 1.00 76.00 96 SER A C 1
ATOM 782 O O . SER A 1 96 ? -7.875 12.455 5.912 1.00 76.00 96 SER A O 1
ATOM 784 N N . GLU A 1 97 ? -7.173 11.886 3.857 1.00 78.81 97 GLU A N 1
ATOM 785 C CA . GLU A 1 97 ? -8.161 10.818 3.665 1.00 78.81 97 GLU A CA 1
ATOM 786 C C . GLU A 1 97 ? -7.880 9.606 4.554 1.00 78.81 97 GLU A C 1
ATOM 788 O O . GLU A 1 97 ? -8.801 9.055 5.155 1.00 78.81 97 GLU A O 1
ATOM 793 N N . VAL A 1 98 ? -6.607 9.228 4.691 1.00 78.06 98 VAL A N 1
ATOM 794 C CA . VAL A 1 98 ? -6.177 8.147 5.584 1.00 78.06 98 VAL A CA 1
ATOM 795 C C . VAL A 1 98 ? -6.505 8.464 7.033 1.00 78.06 98 VAL A C 1
ATOM 797 O O . VAL A 1 98 ? -7.106 7.634 7.713 1.00 78.06 98 VAL A O 1
ATOM 800 N N . GLU A 1 99 ? -6.152 9.658 7.513 1.00 78.88 99 GLU A N 1
ATOM 801 C CA . GLU A 1 99 ? -6.477 10.053 8.884 1.00 78.88 99 GLU A CA 1
ATOM 802 C C . GLU A 1 99 ? -7.983 10.040 9.135 1.00 78.88 99 GLU A C 1
ATOM 804 O O . GLU A 1 99 ? -8.423 9.575 10.187 1.00 78.88 99 GLU A O 1
ATOM 809 N N . LYS A 1 100 ? -8.774 10.548 8.183 1.00 84.38 100 LYS A N 1
ATOM 810 C CA . LYS A 1 100 ? -10.231 10.557 8.299 1.00 84.38 100 LYS A CA 1
ATOM 811 C C . LYS A 1 100 ? -10.777 9.130 8.395 1.00 84.38 100 LYS A C 1
ATOM 813 O O . LYS A 1 100 ? -11.494 8.827 9.343 1.00 84.38 100 LYS A O 1
ATOM 818 N N . PHE A 1 101 ? -10.361 8.246 7.490 1.00 86.44 101 PHE A N 1
ATOM 819 C CA . PHE A 1 101 ? -10.801 6.849 7.464 1.00 86.44 101 PHE A CA 1
ATOM 820 C C . PHE A 1 101 ? -10.415 6.067 8.728 1.00 86.44 101 PHE A C 1
ATOM 822 O O . PHE A 1 101 ? -11.191 5.238 9.202 1.00 86.44 101 PHE A O 1
ATOM 829 N N . LEU A 1 102 ? -9.228 6.326 9.289 1.00 79.88 102 LEU A N 1
ATOM 830 C CA . LEU A 1 102 ? -8.762 5.679 10.521 1.00 79.88 102 LEU A CA 1
ATOM 831 C C . LEU A 1 102 ? -9.477 6.200 11.779 1.00 79.88 102 LEU A C 1
ATOM 833 O O . LEU A 1 102 ? -9.647 5.443 12.733 1.00 79.88 102 LEU A O 1
ATOM 837 N N . LYS A 1 103 ? -9.905 7.470 11.788 1.00 81.94 103 LYS A N 1
ATOM 838 C CA . LYS A 1 103 ? -10.670 8.081 12.893 1.00 81.94 103 LYS A CA 1
ATOM 839 C C . LYS A 1 103 ? -12.150 7.688 12.884 1.00 81.94 103 LYS A C 1
ATOM 841 O O . LYS A 1 103 ? -12.787 7.714 13.938 1.00 81.94 103 LYS A O 1
ATOM 846 N N . GLU A 1 104 ? -12.698 7.349 11.720 1.00 77.62 104 GLU A N 1
ATOM 847 C CA . GLU A 1 104 ? -14.055 6.817 11.579 1.00 77.62 104 GLU A CA 1
ATOM 848 C C . GLU A 1 104 ? -14.128 5.410 12.205 1.00 77.62 104 GLU A C 1
ATOM 850 O O . GLU A 1 104 ? -13.382 4.505 11.818 1.00 77.62 104 GLU A O 1
ATOM 855 N N . LYS A 1 105 ? -14.980 5.261 13.228 1.00 59.31 105 LYS A N 1
ATOM 856 C CA . LYS A 1 105 ? -15.161 4.021 14.001 1.00 59.31 105 LYS A CA 1
ATOM 857 C C . LYS A 1 105 ? -16.060 3.023 13.295 1.00 59.31 105 LYS A C 1
ATOM 859 O O . LYS A 1 105 ? -17.133 3.465 12.834 1.00 59.31 105 LYS A O 1
#